Protein AF-A0A953M839-F1 (afdb_monomer_lite)

pLDDT: mean 85.63, std 14.79, range [47.66, 98.56]

Foldseek 3Di:
DDDDPVNVVVVVVVVVVVVPCDPLNVQLPVEADPDAWEEEEAAQLDDCNVVVVSNNVSNVHAYEYEALCPSCVVPVRDCPPDPRYHYDYEALPQAAWSDNVDDDDPSTHGHCVRVLDAATAEYEYPDCPDPVSVVVVCVSCVVRYNYYHYDDDPDD

Radius of gyration: 19.89 Å; chains: 1; bounding box: 50×64×36 Å

Structure (mmCIF, N/CA/C/O backbone):
data_AF-A0A953M839-F1
#
_entry.id   AF-A0A953M839-F1
#
loop_
_atom_site.group_PDB
_atom_site.id
_atom_site.type_symbol
_atom_site.label_atom_id
_atom_site.label_alt_id
_atom_site.label_comp_id
_atom_site.label_asym_id
_atom_site.label_entity_id
_atom_site.label_seq_id
_atom_site.pdbx_PDB_ins_code
_atom_site.Cartn_x
_atom_site.Cartn_y
_atom_site.Cartn_z
_atom_site.occupancy
_atom_site.B_iso_or_equiv
_atom_site.auth_seq_id
_atom_site.auth_comp_id
_atom_site.auth_asym_id
_atom_site.auth_atom_id
_atom_site.pdbx_PDB_model_num
ATOM 1 N N . MET A 1 1 ? -32.172 46.256 11.026 1.00 47.66 1 MET A N 1
ATOM 2 C CA . MET A 1 1 ? -31.242 45.949 12.136 1.00 47.66 1 MET A CA 1
ATOM 3 C C . MET A 1 1 ? -29.827 46.023 11.582 1.00 47.66 1 MET A C 1
ATOM 5 O O . MET A 1 1 ? -29.528 45.292 10.651 1.00 47.66 1 MET A O 1
ATOM 9 N N . SER A 1 2 ? -29.013 46.966 12.055 1.00 61.25 2 SER A N 1
ATOM 10 C CA . SER A 1 2 ? -27.636 47.176 11.582 1.00 61.25 2 SER A CA 1
ATOM 11 C C . SER A 1 2 ? -26.694 46.291 12.397 1.00 61.25 2 SER A C 1
ATOM 13 O O . SER A 1 2 ? -26.507 46.575 13.576 1.00 61.25 2 SER A O 1
ATOM 15 N N . GLN A 1 3 ? -26.114 45.241 11.805 1.00 66.38 3 GLN A N 1
ATOM 16 C CA . GLN A 1 3 ? -25.093 44.445 12.496 1.00 66.38 3 GLN A CA 1
ATOM 17 C C . GLN A 1 3 ? -23.833 45.281 12.743 1.00 66.38 3 GLN A C 1
ATOM 19 O O . GLN A 1 3 ? -23.369 46.018 11.870 1.00 66.38 3 GLN A O 1
ATOM 24 N N . THR A 1 4 ? -23.277 45.179 13.946 1.00 82.88 4 THR A N 1
ATOM 25 C CA . THR A 1 4 ? -22.070 45.913 14.336 1.00 82.88 4 THR A CA 1
ATOM 26 C C . THR A 1 4 ? -20.802 45.171 13.902 1.00 82.88 4 THR A C 1
ATOM 28 O O . THR A 1 4 ? -20.766 43.945 13.821 1.00 82.88 4 THR A O 1
ATOM 31 N N . ARG A 1 5 ? -19.700 45.902 13.660 1.00 75.12 5 ARG A N 1
ATOM 32 C CA . ARG A 1 5 ? -18.398 45.312 13.261 1.00 75.12 5 ARG A CA 1
ATOM 33 C C . ARG A 1 5 ? -17.894 44.248 14.248 1.00 75.12 5 ARG A C 1
ATOM 35 O O . ARG A 1 5 ? -17.203 43.316 13.851 1.00 75.12 5 ARG A O 1
ATOM 42 N N . ARG A 1 6 ? -18.251 44.384 15.528 1.00 70.50 6 ARG A N 1
ATOM 43 C CA . ARG A 1 6 ? -17.891 43.445 16.595 1.00 70.50 6 ARG A CA 1
ATOM 44 C C . ARG A 1 6 ? -18.703 42.154 16.506 1.00 70.50 6 ARG A C 1
ATOM 46 O O . ARG A 1 6 ? -18.126 41.084 16.661 1.00 70.50 6 ARG A O 1
ATOM 53 N N . GLU A 1 7 ? -19.992 42.235 16.183 1.00 69.44 7 GLU A N 1
ATOM 54 C CA . GLU A 1 7 ? -20.812 41.049 15.902 1.00 69.44 7 GLU A CA 1
ATOM 55 C C . GLU A 1 7 ? -20.312 40.327 14.655 1.00 69.44 7 GLU A C 1
ATOM 57 O O . GLU A 1 7 ? -20.132 39.116 14.699 1.00 69.44 7 GLU A O 1
ATOM 62 N N . PHE A 1 8 ? -19.975 41.061 13.590 1.00 68.94 8 PHE A N 1
ATOM 63 C CA . PHE A 1 8 ? -19.427 40.465 12.371 1.00 68.94 8 PHE A CA 1
ATOM 64 C C . PHE A 1 8 ? -18.127 39.691 12.634 1.00 68.94 8 PHE A C 1
ATOM 66 O O . PHE A 1 8 ? -18.000 38.547 12.203 1.00 68.94 8 PHE A O 1
ATOM 73 N N . LEU A 1 9 ? -17.179 40.268 13.383 1.00 73.25 9 LEU A N 1
ATOM 74 C CA . LEU A 1 9 ? -15.934 39.581 13.751 1.00 73.25 9 LEU A CA 1
ATOM 75 C C . LEU A 1 9 ? -16.184 38.355 14.639 1.00 73.25 9 LEU A C 1
ATOM 77 O O . LEU A 1 9 ? -15.548 37.323 14.446 1.00 73.25 9 LEU A O 1
ATOM 81 N N . THR A 1 10 ? -17.132 38.442 15.572 1.00 64.69 10 THR A N 1
ATOM 82 C CA . THR A 1 10 ? -17.461 37.328 16.477 1.00 64.69 10 THR A CA 1
ATOM 83 C C . THR A 1 10 ? -18.130 36.173 15.723 1.00 64.69 10 THR A C 1
ATOM 85 O O . THR A 1 10 ? -17.752 35.016 15.895 1.00 64.69 10 THR A O 1
ATOM 88 N N . VAL A 1 11 ? -19.070 36.482 14.825 1.00 62.12 11 VAL A N 1
ATOM 89 C CA . VAL A 1 11 ? -19.743 35.502 13.957 1.00 62.12 11 VAL A CA 1
ATOM 90 C C . VAL A 1 11 ? -18.763 34.893 12.948 1.00 62.12 11 VAL A C 1
ATOM 92 O O . VAL A 1 11 ? -18.791 33.686 12.720 1.00 62.12 11 VAL A O 1
ATOM 95 N N . SER A 1 12 ? -17.840 35.690 12.400 1.00 60.50 12 SER A N 1
ATOM 96 C CA . SER A 1 12 ? -16.808 35.202 11.472 1.00 60.50 12 SER A CA 1
ATOM 97 C C . SER A 1 12 ? -15.803 34.270 12.159 1.00 60.50 12 SER A C 1
ATOM 99 O O . SER A 1 12 ? -15.421 33.254 11.583 1.00 60.50 12 SER A O 1
ATOM 101 N N . ALA A 1 13 ? -15.412 34.562 13.405 1.00 59.81 13 ALA A N 1
ATOM 102 C CA . ALA A 1 13 ? -14.520 33.703 14.186 1.00 59.81 13 ALA A CA 1
ATOM 103 C C . ALA A 1 13 ? -15.170 32.352 14.548 1.00 59.81 13 ALA A C 1
ATOM 105 O O . ALA A 1 13 ? -14.515 31.315 14.468 1.00 59.81 13 ALA A O 1
ATOM 106 N N . ALA A 1 14 ? -16.467 32.343 14.878 1.00 55.38 14 ALA A N 1
ATOM 107 C CA . ALA A 1 14 ? -17.214 31.107 15.121 1.00 55.38 14 ALA A CA 1
ATOM 108 C C . ALA A 1 14 ? -17.409 30.275 13.837 1.00 55.38 14 ALA A C 1
ATOM 110 O O . ALA A 1 14 ? -17.323 29.049 13.880 1.00 55.38 14 ALA A O 1
ATOM 111 N N . GLY A 1 15 ? -17.607 30.927 12.684 1.00 51.75 15 GLY A N 1
ATOM 112 C CA . GLY A 1 15 ? -17.686 30.257 11.381 1.00 51.75 15 GLY A CA 1
ATOM 113 C C . GLY A 1 15 ? -16.363 29.619 10.940 1.00 51.75 15 GLY A C 1
ATOM 114 O O . GLY A 1 15 ? -16.365 28.524 10.383 1.00 51.75 15 GLY A O 1
ATOM 115 N N . ALA A 1 16 ? -15.226 30.252 11.248 1.00 52.53 16 ALA A N 1
ATOM 116 C CA . ALA A 1 16 ? -13.900 29.720 10.927 1.00 52.53 16 ALA A CA 1
ATOM 117 C C . ALA A 1 16 ? -13.554 28.442 11.718 1.00 52.53 16 ALA A C 1
ATOM 119 O O . ALA A 1 16 ? -12.886 27.556 11.188 1.00 52.53 16 ALA A O 1
ATOM 120 N N . ALA A 1 17 ? -14.051 28.303 12.952 1.00 50.47 17 ALA A N 1
ATOM 121 C CA . ALA A 1 17 ? -13.802 27.122 13.780 1.00 50.47 17 ALA A CA 1
ATOM 122 C C . ALA A 1 17 ? -14.480 25.845 13.239 1.00 50.47 17 ALA A C 1
ATOM 124 O O . ALA A 1 17 ? -13.958 24.751 13.432 1.00 50.47 17 ALA A O 1
ATOM 125 N N . VAL A 1 18 ? -15.602 25.971 12.519 1.00 49.72 18 VAL A N 1
ATOM 126 C CA . VAL A 1 18 ? -16.316 24.825 11.916 1.00 49.72 18 VAL A CA 1
ATOM 127 C C . VAL A 1 18 ? -15.636 24.340 10.629 1.00 49.72 18 VAL A C 1
ATOM 129 O O . VAL A 1 18 ? -15.695 23.158 10.306 1.00 49.72 18 VAL A O 1
ATOM 132 N N . VAL A 1 19 ? -14.929 25.224 9.921 1.00 48.94 19 VAL A N 1
ATOM 133 C CA . VAL A 1 19 ? -14.157 24.871 8.714 1.00 48.94 19 VAL A CA 1
ATOM 134 C C . VAL A 1 19 ? -12.796 24.248 9.069 1.00 48.94 19 VAL A C 1
ATOM 136 O O . VAL A 1 19 ? -12.198 23.564 8.247 1.00 48.94 19 VAL A O 1
ATOM 139 N N . ALA A 1 20 ? -12.330 24.416 10.311 1.00 49.16 20 ALA A N 1
ATOM 140 C CA . ALA A 1 20 ? -11.085 23.840 10.825 1.00 49.16 20 ALA A CA 1
ATOM 141 C C . ALA A 1 20 ? -11.257 22.444 11.455 1.00 49.16 20 ALA A C 1
ATOM 143 O O . ALA A 1 20 ? -10.390 21.978 12.198 1.00 49.16 20 ALA A O 1
ATOM 144 N N . LEU A 1 21 ? -12.370 21.763 11.177 1.00 50.12 21 LEU A N 1
ATOM 145 C CA . LEU A 1 21 ? -12.483 20.342 11.460 1.00 50.12 21 LEU A CA 1
ATOM 146 C C . LEU A 1 21 ? -11.501 19.618 10.536 1.00 50.12 21 LEU A C 1
ATOM 148 O O . LEU A 1 21 ? -11.769 19.420 9.353 1.00 50.12 21 LEU A O 1
ATOM 152 N N . SER A 1 22 ? -10.335 19.288 11.101 1.00 56.53 22 SER A N 1
ATOM 153 C CA . SER A 1 22 ? -9.349 18.359 10.545 1.00 56.53 22 SER A CA 1
ATOM 154 C C . SER A 1 22 ? -10.072 17.228 9.802 1.00 56.53 22 SER A C 1
ATOM 156 O O . SER A 1 22 ? -11.100 16.776 10.308 1.00 56.53 22 SER A O 1
ATOM 158 N N . PRO A 1 23 ? -9.584 16.732 8.652 1.00 54.62 23 PRO A N 1
ATOM 159 C CA . PRO A 1 23 ? -10.217 15.612 7.940 1.00 54.62 23 PRO A CA 1
ATOM 160 C C . PRO A 1 23 ? -10.517 14.400 8.850 1.00 54.62 23 PRO A C 1
ATOM 162 O O . PRO A 1 23 ? -11.452 13.644 8.598 1.00 54.62 23 PRO A O 1
ATOM 165 N N . TYR A 1 24 ? -9.828 14.292 9.992 1.00 52.59 24 TYR A N 1
ATOM 166 C CA . TYR A 1 24 ? -10.137 13.370 11.088 1.00 52.59 24 TYR A CA 1
ATOM 167 C C . TYR A 1 24 ? -11.520 13.527 11.743 1.00 52.59 24 TYR A C 1
ATOM 169 O O . TYR A 1 24 ? -12.115 12.538 12.166 1.00 52.59 24 TYR A O 1
ATOM 177 N N . ALA A 1 25 ? -12.059 14.738 11.861 1.00 57.06 25 ALA A N 1
ATOM 178 C CA . ALA A 1 25 ? -13.322 14.999 12.550 1.00 57.06 25 ALA A CA 1
ATOM 179 C C . ALA A 1 25 ? -14.535 14.379 11.839 1.00 57.06 25 ALA A C 1
ATOM 181 O O . ALA A 1 25 ? -15.494 14.005 12.513 1.00 57.06 25 ALA A O 1
ATOM 182 N N . ALA A 1 26 ? -14.475 14.185 10.516 1.00 60.75 26 ALA A N 1
ATOM 183 C CA . ALA A 1 26 ? -15.494 13.426 9.788 1.00 60.75 26 ALA A CA 1
ATOM 184 C C . ALA A 1 26 ? -15.527 11.940 10.205 1.00 60.75 26 ALA A C 1
ATOM 186 O O . ALA A 1 26 ? -16.575 11.300 10.137 1.00 60.75 26 ALA A O 1
ATOM 187 N N . TYR A 1 27 ? -14.400 11.404 10.686 1.00 61.00 27 TYR A N 1
ATOM 188 C CA . TYR A 1 27 ? -14.259 10.010 11.109 1.00 61.00 27 TYR A CA 1
ATOM 189 C C . TYR A 1 27 ? -14.292 9.814 12.633 1.00 61.00 27 TYR A C 1
ATOM 191 O O . TYR A 1 27 ? -14.480 8.688 13.092 1.00 61.00 27 TYR A O 1
ATOM 199 N N . ALA A 1 28 ? -14.181 10.885 13.427 1.00 59.22 28 ALA A N 1
ATOM 200 C CA . ALA A 1 28 ? -14.132 10.832 14.893 1.00 59.22 28 ALA A CA 1
ATOM 201 C C . ALA A 1 28 ? -15.349 10.134 15.539 1.00 59.22 28 ALA A C 1
ATOM 203 O O . ALA A 1 28 ? -15.241 9.587 16.634 1.00 59.22 28 ALA A O 1
ATOM 204 N N . GLY A 1 29 ? -16.499 10.108 14.854 1.00 59.81 29 GLY A N 1
ATOM 205 C CA . GLY A 1 29 ? -17.713 9.425 15.317 1.00 59.81 29 GLY A CA 1
ATOM 206 C C . GLY A 1 29 ? -17.777 7.917 15.038 1.00 59.81 29 GLY A C 1
ATOM 207 O O . GLY A 1 29 ? -18.680 7.258 15.544 1.00 59.81 29 GLY A O 1
ATOM 208 N N . LEU A 1 30 ? -16.859 7.345 14.245 1.00 65.75 30 LEU A N 1
ATOM 209 C CA . LEU A 1 30 ? -16.940 5.936 13.818 1.00 65.75 30 LEU A CA 1
ATOM 210 C C . LEU A 1 30 ? -16.430 4.929 14.858 1.00 65.75 30 LEU A C 1
ATOM 212 O O . LEU A 1 30 ? -16.629 3.723 14.676 1.00 65.75 30 LEU A O 1
ATOM 216 N N . GLY A 1 31 ? -15.798 5.411 15.932 1.00 73.94 31 GLY A N 1
ATOM 217 C CA . GLY A 1 31 ? -15.193 4.582 16.971 1.00 73.94 31 GLY A CA 1
ATOM 218 C C . GLY A 1 31 ? -14.059 3.681 16.459 1.00 73.94 31 GLY A C 1
ATOM 219 O O . GLY A 1 31 ? -13.851 3.488 15.258 1.00 73.94 31 GLY A O 1
ATOM 220 N N . CYS A 1 32 ? -13.313 3.096 17.395 1.00 81.25 32 CYS A N 1
ATOM 221 C CA . CYS A 1 32 ? -12.283 2.114 17.062 1.00 81.25 32 CYS A CA 1
ATOM 222 C C . CYS A 1 32 ? -12.931 0.827 16.519 1.00 81.25 32 CYS A C 1
ATOM 224 O O . CYS A 1 32 ? -14.024 0.437 16.943 1.00 81.25 32 CYS A O 1
ATOM 226 N N . ALA A 1 33 ? -12.277 0.150 15.575 1.00 84.75 33 ALA A N 1
ATOM 227 C CA . ALA A 1 33 ? -12.754 -1.146 15.108 1.00 84.75 33 ALA A CA 1
ATOM 228 C C . ALA A 1 33 ? -12.718 -2.181 16.245 1.00 84.75 33 ALA A C 1
ATOM 230 O O . ALA A 1 33 ? -11.772 -2.220 17.026 1.00 84.75 33 ALA A O 1
ATOM 231 N N . ALA A 1 34 ? -13.702 -3.090 16.285 1.00 84.75 34 ALA A N 1
ATOM 232 C CA . ALA A 1 34 ? -13.732 -4.185 17.265 1.00 84.75 34 ALA A CA 1
ATOM 233 C C . ALA A 1 34 ? -12.463 -5.061 17.226 1.00 84.75 34 ALA A C 1
ATOM 235 O O . ALA A 1 34 ? -12.078 -5.651 18.231 1.00 84.75 34 ALA A O 1
ATOM 236 N N . ARG A 1 35 ? -11.805 -5.128 16.061 1.00 92.12 35 ARG A N 1
ATOM 237 C CA . ARG A 1 35 ? -10.490 -5.740 15.886 1.00 92.12 35 ARG A CA 1
ATOM 238 C C . ARG A 1 35 ? -9.612 -4.829 15.018 1.00 92.12 35 ARG A C 1
ATOM 240 O O . ARG A 1 35 ? -9.879 -4.722 13.817 1.00 92.12 35 ARG A O 1
ATOM 247 N N . PRO A 1 36 ? -8.570 -4.199 15.584 1.00 94.31 36 PRO A N 1
ATOM 248 C CA . PRO A 1 36 ? -7.496 -3.580 14.814 1.00 94.31 36 PRO A CA 1
ATOM 249 C C . PRO A 1 36 ? -6.871 -4.575 13.825 1.00 94.31 36 PRO A C 1
ATOM 251 O O . PRO A 1 36 ? -6.829 -5.780 14.076 1.00 94.31 36 PRO A O 1
ATOM 254 N N . MET A 1 37 ? -6.404 -4.080 12.680 1.00 97.56 37 MET A N 1
ATOM 255 C CA . MET A 1 37 ? -5.911 -4.903 11.568 1.00 97.56 37 MET A CA 1
ATOM 256 C C . MET A 1 37 ? -4.634 -4.298 11.008 1.00 97.56 37 MET A C 1
ATOM 258 O O . MET A 1 37 ? -4.469 -3.082 11.074 1.00 97.56 37 MET A O 1
ATOM 262 N N . ARG A 1 38 ? -3.794 -5.147 10.409 1.00 98.19 38 ARG A N 1
ATOM 263 C CA . ARG A 1 38 ? -2.674 -4.715 9.562 1.00 98.19 38 ARG A CA 1
ATOM 264 C C . ARG A 1 38 ? -3.164 -4.633 8.121 1.00 98.19 38 ARG A C 1
ATOM 266 O O . ARG A 1 38 ? -3.529 -5.667 7.556 1.00 98.19 38 ARG A O 1
ATOM 273 N N . ILE A 1 39 ? -3.202 -3.442 7.535 1.00 98.44 39 ILE A N 1
ATOM 274 C CA . ILE A 1 39 ? -3.752 -3.219 6.191 1.00 98.44 39 ILE A CA 1
ATOM 275 C C . ILE A 1 39 ? -2.646 -2.727 5.259 1.00 98.44 39 ILE A C 1
ATOM 277 O O . ILE A 1 39 ? -1.990 -1.727 5.534 1.00 98.44 39 ILE A O 1
ATOM 281 N N . LEU A 1 40 ? -2.464 -3.413 4.132 1.00 98.44 40 LEU A N 1
ATOM 282 C CA . LEU A 1 40 ? -1.602 -2.951 3.048 1.00 98.44 40 LEU A CA 1
ATOM 283 C C . LEU A 1 40 ? -2.421 -2.102 2.073 1.00 98.44 40 LEU A C 1
ATOM 285 O O . LEU A 1 40 ? -3.383 -2.583 1.475 1.00 98.44 40 LEU A O 1
ATOM 289 N N . ILE A 1 41 ? -2.028 -0.849 1.873 1.00 97.75 41 ILE A N 1
ATOM 290 C CA . ILE A 1 41 ? -2.626 0.028 0.866 1.00 97.75 41 ILE A CA 1
ATOM 291 C C . ILE A 1 41 ? -1.666 0.125 -0.314 1.00 97.75 41 ILE A C 1
ATOM 293 O O . ILE A 1 41 ? -0.554 0.636 -0.197 1.00 97.75 41 ILE A O 1
ATOM 297 N N . LEU A 1 42 ? -2.109 -0.352 -1.476 1.00 96.81 42 LEU A N 1
ATOM 298 C CA . LEU A 1 42 ? -1.369 -0.213 -2.726 1.00 96.81 42 LEU A CA 1
ATOM 299 C C . LEU A 1 42 ? -1.749 1.136 -3.343 1.00 96.81 42 LEU A C 1
ATOM 301 O O . LEU A 1 42 ? -2.826 1.291 -3.932 1.00 96.81 42 LEU A O 1
ATOM 305 N N . GLY A 1 43 ? -0.872 2.120 -3.161 1.00 92.12 43 GLY A N 1
ATOM 306 C CA . GLY A 1 43 ? -1.137 3.539 -3.362 1.00 92.12 43 GLY A CA 1
ATOM 307 C C . GLY A 1 43 ? -1.104 4.296 -2.033 1.00 92.12 43 GLY A C 1
ATOM 308 O O . GLY A 1 43 ? -0.107 4.262 -1.318 1.00 92.12 43 GLY A O 1
ATOM 309 N N . GLY A 1 44 ? -2.186 5.011 -1.720 1.00 88.75 44 GLY A N 1
ATOM 310 C CA . GLY A 1 44 ? -2.357 5.689 -0.427 1.00 88.75 44 GLY A CA 1
ATOM 311 C C . GLY A 1 44 ? -2.098 7.196 -0.437 1.00 88.75 44 GLY A C 1
ATOM 312 O O . GLY A 1 44 ? -2.674 7.894 0.380 1.00 88.75 44 GLY A O 1
ATOM 313 N N . THR A 1 45 ? -1.329 7.726 -1.391 1.00 90.88 45 THR A N 1
ATOM 314 C CA . THR A 1 45 ? -0.989 9.165 -1.421 1.00 90.88 45 THR A CA 1
ATOM 315 C C . THR A 1 45 ? -1.651 9.962 -2.543 1.00 90.88 45 THR A C 1
ATOM 317 O O . THR A 1 45 ? -1.539 11.181 -2.568 1.00 90.88 45 THR A O 1
ATOM 320 N N . GLY A 1 46 ? -2.385 9.316 -3.456 1.00 87.19 46 GLY A N 1
ATOM 321 C CA . GLY A 1 46 ? -3.113 9.990 -4.539 1.00 87.19 46 GLY A CA 1
ATOM 322 C C . GLY A 1 46 ? -4.605 9.651 -4.579 1.00 87.19 46 GLY A C 1
ATOM 323 O O . GLY A 1 46 ? -4.990 8.5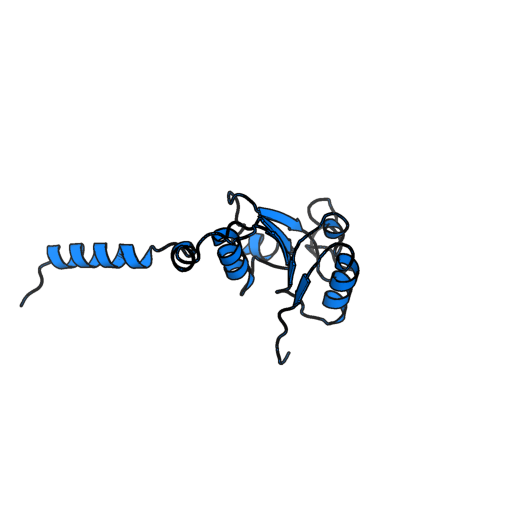16 -4.302 1.00 87.19 46 GLY A O 1
ATOM 324 N N . PHE A 1 47 ? -5.425 10.625 -4.986 1.00 88.44 47 PHE A N 1
ATOM 325 C CA . PHE A 1 47 ? -6.876 10.515 -5.201 1.00 88.44 47 PHE A CA 1
ATOM 326 C C . PHE A 1 47 ? -7.635 9.855 -4.032 1.00 88.44 47 PHE A C 1
ATOM 328 O O . PHE A 1 47 ? -7.804 10.495 -3.002 1.00 88.44 47 PHE A O 1
ATOM 335 N N . LEU A 1 48 ? -8.075 8.594 -4.156 1.00 90.25 48 LEU A N 1
ATOM 336 C CA . LEU A 1 48 ? -8.783 7.875 -3.081 1.00 90.25 48 LEU A CA 1
ATOM 337 C C . LEU A 1 48 ? -7.873 7.480 -1.911 1.00 90.25 48 LEU A C 1
ATOM 339 O O . LEU A 1 48 ? -8.358 7.270 -0.803 1.00 90.25 48 LEU A O 1
ATOM 343 N N . GLY A 1 49 ? -6.568 7.359 -2.163 1.00 91.44 49 GLY A N 1
ATOM 344 C CA . GLY A 1 49 ? -5.591 6.856 -1.205 1.00 91.44 49 GLY A CA 1
ATOM 345 C C . GLY A 1 49 ? -5.646 7.564 0.151 1.00 91.44 49 GLY A C 1
ATOM 346 O O . GLY A 1 49 ? -5.871 6.872 1.144 1.00 91.44 49 GLY A O 1
ATOM 347 N N . PRO A 1 50 ? -5.511 8.905 0.206 1.00 92.00 50 PRO A N 1
ATOM 348 C CA . PRO A 1 50 ? -5.472 9.623 1.475 1.00 92.00 50 PRO A CA 1
ATOM 349 C C . PRO A 1 50 ? -6.720 9.415 2.331 1.00 92.00 50 PRO A C 1
ATOM 351 O O . PRO A 1 50 ? -6.619 9.163 3.526 1.00 92.00 50 PRO A O 1
ATOM 354 N N . HIS A 1 51 ? -7.896 9.388 1.708 1.00 91.94 51 HIS A N 1
ATOM 355 C CA . HIS A 1 51 ? -9.146 9.145 2.422 1.00 91.94 51 HIS A CA 1
ATOM 356 C C . HIS A 1 51 ? -9.249 7.712 2.960 1.00 91.94 51 HIS A C 1
ATOM 358 O O . HIS A 1 51 ? -9.778 7.505 4.050 1.00 91.94 51 HIS A O 1
ATOM 364 N N . CYS A 1 52 ? -8.720 6.715 2.240 1.00 93.62 52 CYS A N 1
ATOM 365 C CA . CYS A 1 52 ? -8.617 5.352 2.766 1.00 93.62 52 CYS A CA 1
ATOM 366 C C . CYS A 1 52 ? -7.655 5.274 3.960 1.00 93.62 52 CYS A C 1
ATOM 368 O O . CYS A 1 52 ? -7.961 4.578 4.927 1.00 93.62 52 CYS A O 1
ATOM 370 N N . VAL A 1 53 ? -6.519 5.977 3.897 1.00 94.12 53 VAL A N 1
ATOM 371 C CA . VAL A 1 53 ? -5.532 6.052 4.987 1.00 94.12 53 VAL A CA 1
ATOM 372 C C . VAL A 1 53 ? -6.178 6.644 6.238 1.00 94.12 53 VAL A C 1
ATOM 374 O O . VAL A 1 53 ? -6.231 5.974 7.268 1.00 94.12 53 VAL A O 1
ATOM 377 N N . GLU A 1 54 ? -6.755 7.840 6.125 1.00 91.50 54 GLU A N 1
ATOM 378 C CA . GLU A 1 54 ? -7.427 8.546 7.224 1.00 91.50 54 GLU A CA 1
ATOM 379 C C . GLU A 1 54 ? -8.539 7.701 7.854 1.00 91.50 54 GLU A C 1
ATOM 381 O O . GLU A 1 54 ? -8.578 7.522 9.072 1.00 91.50 54 GLU A O 1
ATOM 386 N N . ALA A 1 55 ? -9.412 7.113 7.028 1.00 92.19 55 ALA A N 1
ATOM 387 C CA . ALA A 1 55 ? -10.510 6.283 7.512 1.00 92.19 55 ALA A CA 1
ATOM 388 C C . ALA A 1 55 ? -10.018 5.033 8.258 1.00 92.19 55 ALA A C 1
ATOM 390 O O . ALA A 1 55 ? -10.651 4.599 9.223 1.00 92.19 55 ALA A O 1
ATOM 391 N N . CYS A 1 56 ? -8.905 4.433 7.828 1.00 94.25 56 CYS A N 1
ATOM 392 C CA . CYS A 1 56 ? -8.361 3.259 8.500 1.00 94.25 56 CYS A CA 1
ATOM 393 C C . CYS A 1 56 ? -7.659 3.617 9.817 1.00 94.25 56 CYS A C 1
ATOM 395 O O . CYS A 1 56 ? -7.863 2.924 10.817 1.00 94.25 56 CYS A O 1
ATOM 397 N N . LEU A 1 57 ? -6.878 4.700 9.842 1.00 92.88 57 LEU A N 1
ATOM 398 C CA . LEU A 1 57 ? -6.197 5.168 11.054 1.00 92.88 57 LEU A CA 1
ATOM 399 C C . LEU A 1 57 ? -7.194 5.616 12.122 1.00 92.88 57 LEU A C 1
ATOM 401 O O . LEU A 1 57 ? -7.069 5.217 13.277 1.00 92.88 57 LEU A O 1
ATOM 405 N N . ALA A 1 58 ? -8.256 6.329 11.732 1.00 90.75 58 ALA A N 1
ATOM 406 C CA . ALA A 1 58 ? -9.330 6.728 12.642 1.00 90.75 58 ALA A CA 1
ATOM 407 C C . ALA A 1 58 ? -10.019 5.535 13.333 1.00 90.75 58 ALA A C 1
ATOM 409 O 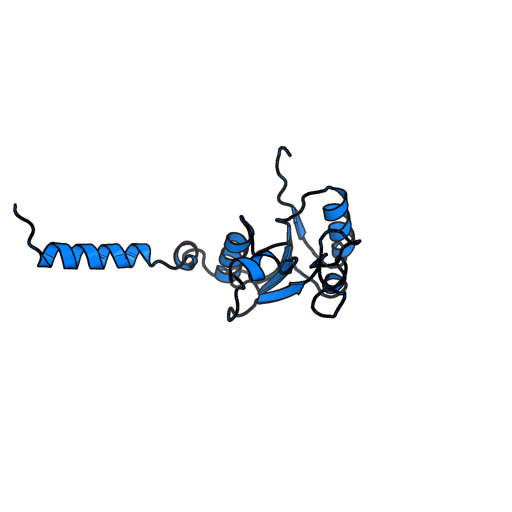O . ALA A 1 58 ? -10.622 5.682 14.395 1.00 90.75 58 ALA A O 1
ATOM 410 N N . ARG A 1 59 ? -9.909 4.335 12.751 1.00 92.06 59 ARG A N 1
ATOM 411 C CA . ARG A 1 59 ? -10.432 3.079 13.304 1.00 92.06 59 ARG A CA 1
ATOM 412 C C . ARG A 1 59 ? -9.392 2.261 14.074 1.00 92.06 59 ARG A C 1
ATOM 414 O O . ARG A 1 59 ? -9.719 1.159 14.516 1.00 92.06 59 ARG A O 1
ATOM 421 N N . GLY A 1 60 ? -8.175 2.778 14.237 1.00 93.31 60 GLY A N 1
ATOM 422 C CA . GLY A 1 60 ? -7.080 2.147 14.975 1.00 93.31 60 GLY A CA 1
ATOM 423 C C . GLY A 1 60 ? -6.357 1.035 14.213 1.00 93.31 60 GLY A C 1
ATOM 424 O O . GLY A 1 60 ? -5.739 0.175 14.838 1.00 93.31 60 GLY A O 1
ATOM 425 N N . HIS A 1 61 ? -6.459 0.988 12.882 1.00 96.31 61 HIS A N 1
ATOM 426 C CA . HIS A 1 61 ? -5.696 0.033 12.075 1.00 96.31 61 HIS A CA 1
ATOM 427 C C . HIS A 1 61 ? -4.238 0.488 11.917 1.00 96.31 61 HIS A C 1
ATOM 429 O O . HIS A 1 61 ? -3.961 1.683 11.899 1.00 96.31 61 HIS A O 1
ATOM 435 N N . THR A 1 62 ? -3.314 -0.461 11.757 1.00 97.44 62 THR A N 1
ATOM 436 C CA . THR A 1 62 ? -1.936 -0.168 11.343 1.00 97.44 62 THR A CA 1
ATOM 437 C C . THR A 1 62 ? -1.802 -0.379 9.844 1.00 97.44 62 THR A C 1
ATOM 439 O O . THR A 1 62 ? -2.377 -1.314 9.275 1.00 97.4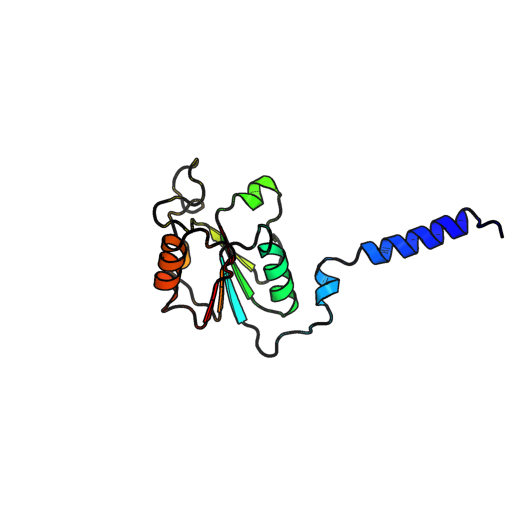4 62 THR A O 1
ATOM 442 N N . LEU A 1 63 ? -1.070 0.511 9.188 1.00 97.81 63 LEU A N 1
ATOM 443 C CA . LEU A 1 63 ? -1.021 0.603 7.740 1.00 97.81 63 LEU A CA 1
ATOM 444 C C . LEU A 1 63 ? 0.389 0.364 7.224 1.00 97.81 63 LEU A C 1
ATOM 446 O O . LEU A 1 63 ? 1.349 0.903 7.758 1.00 97.81 63 LEU A O 1
ATOM 450 N N . THR A 1 64 ? 0.494 -0.373 6.125 1.00 97.69 64 THR A N 1
ATOM 451 C CA . THR A 1 64 ? 1.666 -0.330 5.252 1.00 97.69 64 THR A CA 1
ATOM 452 C C . THR A 1 64 ? 1.242 0.350 3.956 1.00 97.69 64 THR A C 1
ATOM 454 O O . THR A 1 64 ? 0.328 -0.127 3.283 1.00 97.69 64 THR A O 1
ATOM 457 N N . LEU A 1 65 ? 1.875 1.461 3.587 1.00 96.50 65 LEU A N 1
ATOM 458 C CA . LEU A 1 65 ? 1.641 2.132 2.308 1.00 96.50 65 LEU A CA 1
ATOM 459 C C . LEU A 1 65 ? 2.697 1.677 1.311 1.00 96.50 65 LEU A C 1
ATOM 461 O O . LEU A 1 65 ? 3.888 1.816 1.574 1.00 96.50 65 LEU A O 1
ATOM 465 N N . PHE A 1 66 ? 2.262 1.154 0.167 1.00 96.50 66 PHE A N 1
ATOM 466 C CA . PHE A 1 66 ? 3.149 0.781 -0.927 1.00 96.50 66 PHE A CA 1
ATOM 467 C C . PHE A 1 66 ? 2.877 1.633 -2.158 1.00 96.50 66 PHE A C 1
ATOM 469 O O . PHE A 1 66 ? 1.823 1.510 -2.789 1.00 96.50 66 PHE A O 1
ATOM 476 N N . ASN A 1 67 ? 3.832 2.477 -2.532 1.00 94.75 67 ASN A N 1
ATOM 477 C CA . ASN A 1 67 ? 3.716 3.334 -3.707 1.00 94.75 67 ASN A CA 1
ATOM 478 C C . ASN A 1 67 ? 5.097 3.712 -4.280 1.00 94.75 67 ASN A C 1
ATOM 480 O O . ASN A 1 67 ? 6.126 3.179 -3.883 1.00 94.75 67 ASN A O 1
ATOM 484 N N . ARG A 1 68 ? 5.118 4.616 -5.264 1.00 94.19 68 ARG A N 1
ATOM 485 C CA . ARG A 1 68 ? 6.340 4.992 -5.994 1.00 94.19 68 ARG A CA 1
ATOM 486 C C . ARG A 1 68 ? 7.136 6.143 -5.370 1.00 94.19 68 ARG A C 1
ATOM 488 O O . ARG A 1 68 ? 8.177 6.477 -5.917 1.00 94.19 68 ARG A O 1
ATOM 495 N N . GLY A 1 69 ? 6.630 6.833 -4.349 1.00 90.94 69 GLY A N 1
ATOM 496 C CA . GLY A 1 69 ? 7.264 8.054 -3.833 1.00 90.94 69 GLY A CA 1
ATOM 497 C C . GLY A 1 69 ? 7.069 9.309 -4.707 1.00 90.94 69 GLY A C 1
ATOM 498 O O . GLY A 1 69 ? 7.636 10.361 -4.419 1.00 90.94 69 GLY A O 1
ATOM 499 N N . ARG A 1 70 ? 6.314 9.233 -5.819 1.00 89.31 70 ARG A N 1
ATOM 500 C CA . ARG A 1 70 ? 6.158 10.363 -6.763 1.00 89.31 70 ARG A CA 1
ATOM 501 C C . ARG A 1 70 ? 5.256 11.466 -6.217 1.00 89.31 70 ARG A C 1
ATOM 503 O O . ARG A 1 70 ? 5.567 12.639 -6.391 1.00 89.31 70 ARG A O 1
ATOM 510 N N . THR A 1 71 ? 4.125 11.100 -5.619 1.00 85.25 71 THR A N 1
ATOM 511 C CA . THR A 1 71 ? 3.137 12.084 -5.153 1.00 85.25 71 THR A CA 1
ATOM 512 C C . THR A 1 71 ? 3.666 12.833 -3.940 1.00 85.25 71 THR A C 1
ATOM 514 O O . THR A 1 71 ? 3.477 14.039 -3.834 1.00 85.25 71 THR A O 1
ATOM 517 N N . GLU A 1 72 ? 4.399 12.137 -3.081 1.00 85.69 72 GLU A N 1
ATOM 518 C CA . GLU A 1 72 ? 5.103 12.662 -1.919 1.00 85.69 72 GLU A CA 1
ATOM 519 C C . GLU A 1 72 ? 6.090 13.759 -2.333 1.00 85.69 72 GLU A C 1
ATOM 521 O O . GLU A 1 72 ? 6.015 14.873 -1.821 1.00 85.69 72 GLU A O 1
ATOM 526 N N . LYS A 1 73 ? 6.947 13.486 -3.332 1.00 83.94 73 LYS A N 1
ATOM 527 C CA . LYS A 1 73 ? 7.914 14.467 -3.861 1.00 83.94 73 LYS A CA 1
ATOM 528 C C . LYS A 1 73 ? 7.243 15.720 -4.443 1.00 83.94 73 LYS A C 1
ATOM 530 O O . LYS A 1 73 ? 7.835 16.793 -4.413 1.00 83.94 73 LYS A O 1
ATOM 535 N N . VAL A 1 74 ? 6.033 15.590 -4.995 1.00 84.31 74 VAL A N 1
ATOM 536 C CA . VAL A 1 74 ? 5.307 16.693 -5.655 1.00 84.31 74 VAL A CA 1
ATOM 537 C C . VAL A 1 74 ? 4.462 17.504 -4.674 1.00 84.31 74 VAL A C 1
ATOM 539 O O . VAL A 1 74 ? 4.400 18.724 -4.776 1.00 84.31 74 VAL A O 1
ATOM 542 N N . THR A 1 75 ? 3.767 16.831 -3.759 1.00 80.44 75 THR A N 1
ATOM 543 C CA . THR A 1 75 ? 2.732 17.440 -2.907 1.00 80.44 75 THR A CA 1
ATOM 544 C C . THR A 1 75 ? 3.191 17.667 -1.471 1.00 80.44 75 THR A C 1
ATOM 546 O O . THR A 1 75 ? 2.528 18.392 -0.737 1.00 80.44 75 THR A O 1
ATOM 549 N N . GLY A 1 76 ? 4.285 17.028 -1.044 1.00 80.62 76 GLY A N 1
ATOM 550 C CA . GLY A 1 76 ? 4.716 17.001 0.354 1.00 80.62 76 GLY A CA 1
ATOM 551 C C . GLY A 1 76 ? 3.796 16.189 1.272 1.00 80.62 76 GLY A C 1
ATOM 552 O O . GLY A 1 76 ? 4.048 16.109 2.470 1.00 80.62 76 GLY A O 1
ATOM 553 N N . HIS A 1 77 ? 2.733 15.573 0.745 1.00 79.00 77 HIS A N 1
ATOM 554 C CA . HIS A 1 77 ? 1.806 14.778 1.537 1.00 79.00 77 HIS A CA 1
ATOM 555 C C . HIS A 1 77 ? 2.373 13.373 1.767 1.00 79.00 77 HIS A C 1
ATOM 557 O O . HIS A 1 77 ? 2.281 12.498 0.906 1.00 79.00 77 HIS A O 1
ATOM 563 N N . THR A 1 78 ? 3.009 13.185 2.923 1.00 74.88 78 THR A N 1
ATOM 564 C CA . THR A 1 78 ? 3.818 11.997 3.245 1.00 74.88 78 THR A CA 1
ATOM 565 C C . THR A 1 78 ? 3.276 11.165 4.407 1.00 74.88 78 THR A C 1
ATOM 567 O O . THR A 1 78 ? 3.784 10.065 4.642 1.00 74.88 78 THR A O 1
ATOM 570 N N . PHE A 1 79 ? 2.284 11.679 5.145 1.00 85.00 79 PHE A N 1
ATOM 571 C CA . PHE A 1 79 ? 1.862 11.159 6.455 1.00 85.00 79 PHE A CA 1
ATOM 572 C C . PHE A 1 79 ? 3.033 10.994 7.447 1.00 85.00 79 PHE A C 1
ATOM 574 O O . PHE A 1 79 ? 3.043 10.093 8.281 1.00 85.00 79 PHE A O 1
ATOM 581 N N . GLU A 1 80 ? 4.077 11.822 7.328 1.00 81.56 80 GLU A N 1
ATOM 582 C CA . GLU A 1 80 ? 5.186 11.819 8.286 1.00 81.56 80 GLU A CA 1
ATOM 583 C C . GLU A 1 80 ? 4.723 12.236 9.681 1.00 81.56 80 GLU A C 1
ATOM 585 O O . GLU A 1 80 ? 4.041 13.243 9.840 1.00 81.56 80 GLU A O 1
ATOM 590 N N . GLY A 1 81 ? 5.140 11.464 10.688 1.00 79.88 81 GLY A N 1
ATOM 591 C CA . GLY A 1 81 ? 4.793 11.705 12.090 1.00 79.88 81 GLY A CA 1
ATOM 592 C C . GLY A 1 81 ? 3.487 11.051 12.547 1.00 79.88 81 GLY A C 1
ATOM 593 O O . GLY A 1 81 ? 3.188 11.117 13.733 1.00 79.88 81 GLY A O 1
ATOM 594 N N . GLU A 1 82 ? 2.742 10.401 11.649 1.00 84.06 82 GLU A N 1
ATOM 595 C CA . GLU A 1 82 ? 1.567 9.606 12.015 1.00 84.06 82 GLU A CA 1
ATOM 596 C C . GLU A 1 82 ? 1.992 8.243 12.581 1.00 84.06 82 GLU A C 1
ATOM 598 O O . GLU A 1 82 ? 2.743 7.488 11.951 1.00 84.06 82 GLU A O 1
ATOM 603 N N . ASP A 1 83 ? 1.486 7.906 13.766 1.00 86.94 83 ASP A N 1
ATOM 604 C CA . ASP A 1 83 ? 1.727 6.606 14.385 1.00 86.94 83 ASP A CA 1
ATOM 605 C C . ASP A 1 83 ? 1.023 5.483 13.609 1.00 86.94 83 ASP A C 1
ATOM 607 O O . ASP A 1 83 ? -0.093 5.622 13.109 1.00 86.94 83 ASP A O 1
ATOM 611 N N . GLY A 1 84 ? 1.667 4.316 13.539 1.00 90.81 84 GLY A N 1
ATOM 612 C CA . GLY A 1 84 ? 1.066 3.123 12.939 1.00 90.81 84 GLY A CA 1
ATOM 613 C C . GLY A 1 84 ? 1.102 3.073 11.409 1.00 90.81 84 GLY A C 1
ATOM 614 O O . GLY A 1 84 ? 0.448 2.196 10.843 1.00 90.81 84 GLY A O 1
ATOM 615 N N . ILE A 1 85 ? 1.873 3.945 10.748 1.00 95.56 85 ILE A N 1
ATOM 616 C CA . ILE A 1 85 ? 2.138 3.878 9.304 1.00 95.56 85 ILE A CA 1
ATOM 617 C C . ILE A 1 85 ? 3.572 3.411 9.030 1.00 95.56 85 ILE A C 1
ATOM 619 O O . ILE A 1 85 ? 4.551 4.059 9.388 1.00 95.56 85 ILE A O 1
ATOM 623 N N . GLU A 1 86 ? 3.691 2.307 8.303 1.00 94.94 86 GLU A N 1
ATOM 624 C CA . GLU A 1 86 ? 4.911 1.852 7.644 1.00 94.94 86 GLU A CA 1
ATOM 625 C C . GLU A 1 86 ? 4.862 2.239 6.160 1.00 94.94 86 GLU A C 1
ATOM 627 O O . GLU A 1 86 ? 3.821 2.132 5.510 1.00 94.94 86 GLU A O 1
ATOM 632 N N . ARG A 1 87 ? 5.992 2.652 5.583 1.00 93.19 87 ARG A N 1
ATOM 633 C CA . ARG A 1 87 ? 6.089 2.963 4.151 1.00 93.19 87 ARG A CA 1
ATOM 634 C C . ARG A 1 87 ? 7.022 2.000 3.451 1.00 93.19 87 ARG A C 1
ATOM 636 O O . ARG A 1 87 ? 8.098 1.692 3.953 1.00 93.19 87 ARG A O 1
ATOM 643 N N . ARG A 1 88 ? 6.606 1.585 2.261 1.00 95.25 88 ARG A N 1
ATOM 644 C CA . ARG A 1 88 ? 7.386 0.769 1.343 1.00 95.25 88 ARG A CA 1
ATOM 645 C C . ARG A 1 88 ? 7.318 1.369 -0.049 1.00 95.25 88 ARG A C 1
ATOM 647 O O . ARG A 1 88 ? 6.262 1.812 -0.501 1.00 95.25 88 ARG A O 1
ATOM 654 N N . TYR A 1 89 ? 8.445 1.366 -0.735 1.00 95.19 89 TYR A N 1
ATOM 655 C CA . TYR A 1 89 ? 8.557 1.888 -2.083 1.00 95.19 89 TYR A CA 1
ATOM 656 C C . TYR A 1 89 ? 8.620 0.761 -3.102 1.00 95.19 89 TYR A C 1
ATOM 658 O O . TYR A 1 89 ? 9.076 -0.348 -2.825 1.00 95.19 89 TYR A O 1
ATOM 666 N N . GLY A 1 90 ? 8.135 1.047 -4.303 1.00 95.88 90 GLY A N 1
ATOM 667 C CA . GLY A 1 90 ? 8.202 0.128 -5.425 1.00 95.88 90 GLY A CA 1
ATOM 668 C C . GLY A 1 90 ? 7.267 0.523 -6.553 1.00 95.88 90 GLY A C 1
ATOM 669 O O . GLY A 1 90 ? 6.590 1.554 -6.525 1.00 95.88 90 GLY A O 1
ATOM 670 N N . ASN A 1 91 ? 7.232 -0.317 -7.578 1.00 95.50 91 ASN A N 1
ATOM 671 C CA . ASN A 1 91 ? 6.355 -0.156 -8.723 1.00 95.50 91 ASN A CA 1
ATOM 672 C C . ASN A 1 91 ? 5.421 -1.358 -8.842 1.00 95.50 91 ASN A C 1
ATOM 674 O O . ASN A 1 91 ? 5.814 -2.508 -8.671 1.00 95.50 91 ASN A O 1
ATOM 678 N N . ARG A 1 92 ? 4.156 -1.092 -9.166 1.00 94.12 92 ARG A N 1
ATOM 679 C CA . ARG A 1 92 ? 3.167 -2.148 -9.413 1.00 94.12 92 ARG A CA 1
ATOM 680 C C . ARG A 1 92 ? 3.527 -2.979 -10.644 1.00 94.12 92 ARG A C 1
ATOM 682 O O . ARG A 1 92 ? 3.129 -4.135 -10.729 1.00 94.12 92 ARG A O 1
ATOM 689 N N . ASP A 1 93 ? 4.253 -2.385 -11.590 1.00 94.62 93 ASP A N 1
ATOM 690 C CA . ASP A 1 93 ? 4.867 -3.105 -12.697 1.00 94.62 93 ASP A CA 1
ATOM 691 C C . ASP A 1 93 ? 6.174 -3.770 -12.222 1.00 94.62 93 ASP A C 1
ATOM 693 O O . ASP A 1 93 ? 7.113 -3.044 -11.877 1.00 94.62 93 ASP A O 1
ATOM 697 N N . PRO A 1 94 ? 6.261 -5.116 -12.198 1.00 94.56 94 PRO A N 1
ATOM 698 C CA . PRO A 1 94 ? 7.442 -5.830 -11.713 1.00 94.56 94 PRO A CA 1
ATOM 699 C C . PRO A 1 94 ? 8.728 -5.486 -12.462 1.00 94.56 94 PRO A C 1
ATOM 701 O O . PRO A 1 94 ? 9.809 -5.644 -11.904 1.00 94.56 94 PRO A O 1
ATOM 704 N N . GLU A 1 95 ? 8.628 -4.987 -13.698 1.00 94.56 95 GLU A N 1
ATOM 705 C CA . GLU A 1 95 ? 9.793 -4.689 -14.530 1.00 94.56 95 GLU A CA 1
ATOM 706 C C . GLU A 1 95 ? 10.354 -3.279 -14.345 1.00 94.56 95 GLU A C 1
ATOM 708 O O . GLU A 1 95 ? 11.398 -2.954 -14.910 1.00 94.56 95 GLU A O 1
ATOM 713 N N . LYS A 1 96 ? 9.707 -2.443 -13.531 1.00 95.31 96 LYS A N 1
ATOM 714 C CA . LYS A 1 96 ? 10.072 -1.034 -13.369 1.00 95.31 96 LYS A CA 1
ATOM 715 C C . LYS A 1 96 ? 10.620 -0.742 -11.981 1.00 95.31 96 LYS A C 1
ATOM 717 O O . LYS A 1 96 ? 10.166 -1.311 -10.995 1.00 95.31 96 LYS A O 1
ATOM 722 N N . LEU A 1 97 ? 11.538 0.213 -11.892 1.00 96.31 97 LEU A N 1
ATOM 723 C CA . LEU A 1 97 ? 11.894 0.841 -10.617 1.00 96.31 97 LEU A CA 1
ATOM 724 C C . LEU A 1 97 ? 10.720 1.683 -10.094 1.00 96.31 97 LEU A C 1
ATOM 726 O O . LEU A 1 97 ? 9.842 2.094 -10.869 1.00 96.31 97 LEU A O 1
ATOM 730 N N . ALA A 1 98 ? 10.692 1.946 -8.784 1.00 93.56 98 ALA A N 1
ATOM 731 C CA . ALA A 1 98 ? 9.721 2.865 -8.182 1.00 93.56 98 ALA A CA 1
ATOM 732 C C . ALA A 1 98 ? 9.736 4.224 -8.917 1.00 93.56 98 ALA A C 1
ATOM 734 O O . ALA A 1 98 ? 8.703 4.734 -9.379 1.00 93.56 98 ALA A O 1
ATOM 735 N N . LEU A 1 99 ? 10.942 4.739 -9.142 1.00 93.50 99 LEU A N 1
ATOM 736 C CA . LEU A 1 99 ? 11.262 5.956 -9.868 1.00 93.50 99 LEU A CA 1
ATOM 737 C C . LEU A 1 99 ? 12.119 5.591 -11.085 1.00 93.50 99 LEU A C 1
ATOM 739 O O . LEU A 1 99 ? 13.294 5.271 -10.977 1.00 93.50 99 LEU A O 1
ATOM 743 N N . GLU A 1 100 ? 11.495 5.622 -12.266 1.00 90.00 100 GLU A N 1
ATOM 744 C CA . GLU A 1 100 ? 12.087 5.155 -13.535 1.00 90.00 100 GLU A CA 1
ATOM 745 C C . GLU A 1 100 ? 13.235 6.042 -14.045 1.00 90.00 100 GLU A C 1
ATOM 747 O O . GLU A 1 100 ? 14.002 5.603 -14.893 1.00 90.00 100 GLU A O 1
ATOM 752 N N . ASN A 1 101 ? 13.346 7.271 -13.536 1.00 90.38 101 ASN A N 1
ATOM 753 C CA . ASN A 1 101 ? 14.371 8.244 -13.929 1.00 90.38 101 ASN A CA 1
ATOM 754 C C . ASN A 1 101 ? 15.523 8.334 -12.911 1.00 90.38 101 ASN A C 1
ATOM 756 O O . ASN A 1 101 ? 16.325 9.260 -12.987 1.00 90.38 101 ASN A O 1
ATOM 760 N N . GLU A 1 102 ? 15.558 7.438 -11.925 1.00 91.25 102 GLU A N 1
ATOM 761 C CA . GLU A 1 102 ? 16.550 7.410 -10.849 1.00 91.25 102 GLU A CA 1
ATOM 762 C C . GLU A 1 102 ? 17.216 6.030 -10.814 1.00 91.25 102 GLU A C 1
ATOM 764 O O . GLU A 1 102 ? 16.612 5.030 -11.213 1.00 91.25 102 GLU A O 1
ATOM 769 N N . ASP A 1 103 ? 18.457 5.972 -10.332 1.00 92.62 103 ASP A N 1
ATOM 770 C CA . ASP A 1 103 ? 19.205 4.720 -10.227 1.00 92.62 103 ASP A CA 1
ATOM 771 C C . ASP A 1 103 ? 18.558 3.757 -9.226 1.00 92.62 103 ASP A C 1
ATOM 773 O O . ASP A 1 103 ? 17.882 4.160 -8.273 1.00 92.62 103 ASP A O 1
ATOM 777 N N . ALA A 1 104 ? 18.768 2.459 -9.440 1.00 91.25 104 ALA A N 1
ATOM 778 C CA . ALA A 1 104 ? 18.315 1.439 -8.506 1.00 91.25 104 ALA A CA 1
ATOM 779 C C . ALA A 1 104 ? 19.072 1.556 -7.174 1.00 91.25 104 ALA A C 1
ATOM 781 O O . ALA A 1 104 ? 20.293 1.706 -7.143 1.00 91.25 104 ALA A O 1
ATOM 782 N N . GLY A 1 105 ? 18.348 1.418 -6.067 1.00 88.88 105 GLY A N 1
ATOM 783 C CA . GLY A 1 105 ? 18.924 1.462 -4.727 1.00 88.88 105 GLY A CA 1
ATOM 784 C C . GLY A 1 105 ? 17.916 1.035 -3.661 1.00 88.88 105 GLY A C 1
ATOM 785 O O . GLY A 1 105 ? 16.770 0.729 -3.999 1.00 88.88 105 GLY A O 1
ATOM 786 N N . PRO A 1 106 ? 18.311 1.027 -2.376 1.00 86.31 106 PRO A N 1
ATOM 787 C CA . PRO A 1 106 ? 17.421 0.662 -1.270 1.00 86.31 106 PRO A CA 1
ATOM 788 C C . PRO A 1 106 ? 16.123 1.485 -1.238 1.00 86.31 106 PRO A C 1
ATOM 790 O O . PRO A 1 106 ? 15.049 0.935 -0.990 1.00 86.31 106 PRO A O 1
ATOM 793 N N . ASP A 1 107 ? 16.220 2.771 -1.588 1.00 86.94 107 ASP A N 1
ATOM 794 C CA . ASP A 1 107 ? 15.099 3.721 -1.620 1.00 86.94 107 ASP A CA 1
ATOM 795 C C . ASP A 1 107 ? 14.400 3.804 -2.991 1.00 86.94 107 ASP A C 1
ATOM 797 O O . ASP A 1 107 ? 13.373 4.467 -3.134 1.00 86.94 107 ASP A O 1
ATOM 801 N N . ASN A 1 108 ? 14.923 3.105 -4.006 1.00 94.31 108 ASN A N 1
ATOM 802 C CA . ASN A 1 108 ? 14.328 2.995 -5.339 1.00 94.31 108 ASN A CA 1
ATOM 803 C C . ASN A 1 108 ? 14.319 1.529 -5.818 1.00 94.31 108 ASN A C 1
ATOM 805 O O . ASN A 1 108 ? 15.022 1.166 -6.769 1.00 94.31 108 ASN A O 1
ATOM 809 N N . PRO A 1 109 ? 13.565 0.650 -5.135 1.00 95.81 109 PRO A N 1
ATOM 810 C CA . PRO A 1 109 ? 13.553 -0.777 -5.429 1.00 95.81 109 PRO A CA 1
ATOM 811 C C . PRO A 1 109 ? 12.802 -1.092 -6.732 1.00 95.81 109 PRO A C 1
ATOM 813 O O . PRO A 1 109 ? 11.929 -0.342 -7.186 1.00 95.81 109 PRO A O 1
ATOM 816 N N . LYS A 1 110 ? 13.115 -2.255 -7.320 1.00 96.31 110 LYS A N 1
ATOM 817 C CA . LYS A 1 110 ? 12.423 -2.782 -8.503 1.00 96.31 110 LYS A CA 1
ATOM 818 C C . LYS A 1 110 ? 11.093 -3.427 -8.115 1.00 96.31 110 LYS A C 1
ATOM 820 O O . LYS A 1 110 ? 11.029 -4.257 -7.210 1.00 96.31 110 LYS A O 1
ATOM 825 N N . GLY A 1 111 ? 10.047 -3.092 -8.862 1.00 96.06 111 GLY A N 1
ATOM 826 C CA . GLY A 1 111 ? 8.775 -3.790 -8.838 1.00 96.06 111 GLY A CA 1
ATOM 827 C C . GLY A 1 111 ? 8.185 -3.886 -7.437 1.00 96.06 111 GLY A C 1
ATOM 828 O O . GLY A 1 111 ? 8.087 -2.897 -6.711 1.00 96.06 111 GLY A O 1
ATOM 829 N N . LEU A 1 112 ? 7.810 -5.106 -7.066 1.00 97.06 112 LEU A N 1
ATOM 830 C CA . LEU A 1 112 ? 7.162 -5.433 -5.800 1.00 97.06 112 LEU A CA 1
ATOM 831 C C . LEU A 1 112 ? 8.146 -5.970 -4.745 1.00 97.06 112 LEU A C 1
ATOM 833 O O . LEU A 1 112 ? 7.687 -6.563 -3.775 1.00 97.06 112 LEU A O 1
ATOM 837 N N . ALA A 1 113 ? 9.463 -5.790 -4.914 1.00 96.88 113 ALA A N 1
ATOM 838 C CA . ALA A 1 113 ? 10.482 -6.434 -4.073 1.00 96.88 113 ALA A CA 1
ATOM 839 C C . ALA A 1 113 ? 10.270 -6.189 -2.568 1.00 96.88 113 ALA A C 1
ATOM 841 O O . ALA A 1 113 ? 10.341 -7.108 -1.762 1.00 96.88 113 ALA A O 1
ATOM 842 N N . GLN A 1 114 ? 9.897 -4.968 -2.174 1.00 96.56 114 GLN A N 1
ATOM 843 C CA . GLN A 1 114 ? 9.625 -4.663 -0.765 1.00 96.56 114 GLN A CA 1
ATOM 844 C C . GLN A 1 114 ? 8.337 -5.311 -0.219 1.00 96.56 114 GLN A C 1
ATOM 846 O O . GLN A 1 114 ? 8.068 -5.208 0.970 1.00 96.56 114 GLN A O 1
ATOM 851 N N . LEU A 1 115 ? 7.525 -5.978 -1.040 1.00 97.38 115 LEU A N 1
ATOM 852 C CA . LEU A 1 115 ? 6.347 -6.744 -0.610 1.00 97.38 115 LEU A CA 1
ATOM 853 C C . LEU A 1 115 ? 6.604 -8.256 -0.548 1.00 97.38 115 LEU A C 1
ATOM 855 O O . LEU A 1 115 ? 5.682 -9.022 -0.265 1.00 97.38 115 LEU A O 1
ATOM 859 N N . GLU A 1 116 ? 7.834 -8.700 -0.820 1.00 96.69 116 GLU A N 1
ATOM 860 C CA . GLU A 1 116 ? 8.215 -10.112 -0.721 1.00 96.69 116 GLU A CA 1
ATOM 861 C C . GLU A 1 116 ? 8.205 -10.620 0.722 1.00 96.69 116 GLU A C 1
ATOM 863 O O . GLU A 1 116 ? 8.068 -11.822 0.940 1.00 96.69 116 GLU A O 1
ATOM 868 N N . GLU A 1 117 ? 8.268 -9.717 1.698 1.00 95.31 117 GLU A N 1
ATOM 869 C CA . GLU A 1 117 ? 8.186 -10.002 3.127 1.00 95.31 117 GLU A CA 1
ATOM 870 C C . GLU A 1 117 ? 7.000 -9.278 3.767 1.00 95.31 117 GLU A C 1
ATOM 872 O O . GLU A 1 117 ? 6.560 -8.233 3.294 1.00 95.31 117 GLU A O 1
AT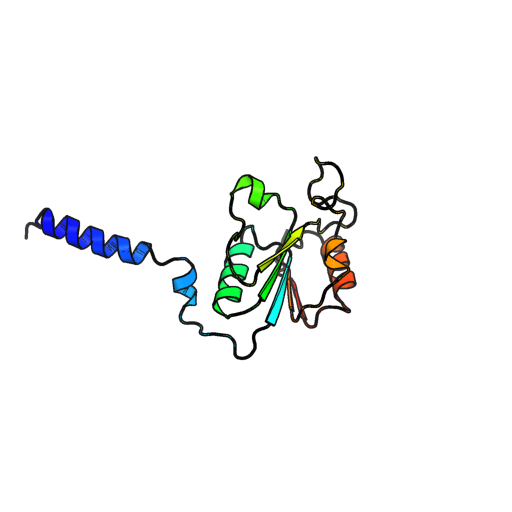OM 877 N N . GLY A 1 118 ? 6.504 -9.803 4.886 1.00 96.75 118 GLY A N 1
ATOM 878 C CA . GLY A 1 118 ? 5.356 -9.252 5.606 1.00 96.75 118 GLY A CA 1
ATOM 879 C C . GLY A 1 118 ? 4.059 -10.032 5.391 1.00 96.75 118 GLY A C 1
ATOM 880 O O . GLY A 1 118 ? 3.954 -10.908 4.528 1.00 96.75 118 GLY A O 1
ATOM 881 N N . GLU A 1 119 ? 3.080 -9.723 6.238 1.00 97.94 119 GLU A N 1
ATOM 882 C CA . GLU A 1 119 ? 1.754 -10.335 6.253 1.00 97.94 119 GLU A CA 1
ATOM 883 C C . GLU A 1 119 ? 0.711 -9.303 6.671 1.00 97.94 119 GLU A C 1
ATOM 885 O O . GLU A 1 119 ? 0.913 -8.547 7.626 1.00 97.94 119 GLU A O 1
ATOM 890 N N . TRP A 1 120 ? -0.448 -9.328 6.020 1.00 98.56 120 TRP A N 1
ATOM 891 C CA . TRP A 1 120 ? -1.519 -8.364 6.261 1.00 98.56 120 TRP A CA 1
ATOM 892 C C . TRP A 1 120 ? -2.864 -9.069 6.403 1.00 98.56 120 TRP A C 1
ATOM 894 O O . TRP A 1 120 ? -3.108 -10.135 5.842 1.00 98.56 120 TRP A O 1
ATOM 904 N N . ASP A 1 121 ? -3.769 -8.475 7.174 1.00 98.56 121 ASP A N 1
ATOM 905 C CA . ASP A 1 121 ? -5.143 -8.967 7.247 1.00 98.56 121 ASP A CA 1
ATOM 906 C C . ASP A 1 121 ? -5.900 -8.646 5.953 1.00 98.56 121 ASP A C 1
ATOM 908 O O . ASP A 1 121 ? -6.684 -9.467 5.481 1.00 98.56 121 ASP A O 1
ATOM 912 N N . ALA A 1 122 ? -5.645 -7.477 5.363 1.00 98.31 122 ALA A N 1
ATOM 913 C CA . ALA A 1 122 ? -6.305 -7.037 4.145 1.00 98.31 122 ALA A CA 1
ATOM 914 C C . ALA A 1 122 ? -5.391 -6.187 3.256 1.00 98.31 122 ALA A C 1
ATOM 916 O O . ALA A 1 122 ? -4.464 -5.531 3.733 1.00 98.31 122 ALA A O 1
ATOM 917 N N . VAL A 1 123 ? -5.711 -6.168 1.964 1.00 98.31 123 VAL A N 1
ATOM 918 C CA . VAL A 1 123 ? -5.167 -5.239 0.973 1.00 98.31 123 VAL A CA 1
ATOM 919 C C . VAL A 1 123 ? -6.277 -4.345 0.446 1.00 98.31 123 VAL A C 1
ATOM 921 O O . VAL A 1 123 ? -7.337 -4.847 0.072 1.00 98.31 123 VAL A O 1
ATOM 924 N N . ILE A 1 124 ? -6.003 -3.045 0.348 1.00 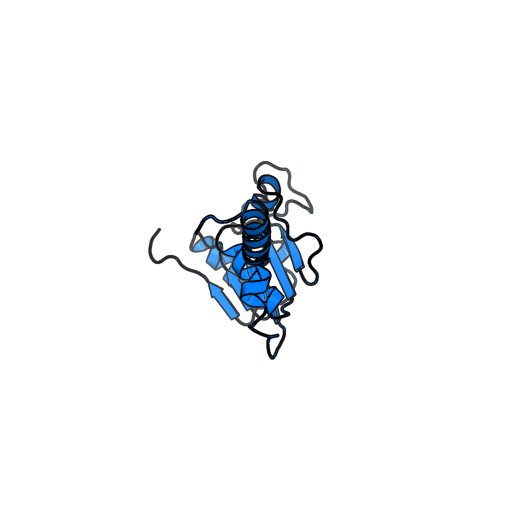97.81 124 ILE A N 1
ATOM 925 C CA . ILE A 1 124 ? -6.813 -2.089 -0.411 1.00 97.81 124 ILE A CA 1
ATOM 926 C C . ILE A 1 124 ? -6.001 -1.657 -1.634 1.00 97.81 124 ILE A C 1
ATOM 928 O O . ILE A 1 124 ? -5.003 -0.942 -1.518 1.00 97.81 124 ILE A O 1
ATOM 932 N N . ASP A 1 125 ? -6.415 -2.106 -2.816 1.00 95.81 125 ASP A N 1
ATOM 933 C CA . ASP A 1 125 ? -5.761 -1.783 -4.081 1.00 95.81 125 ASP A CA 1
ATOM 934 C C . ASP A 1 125 ? -6.486 -0.645 -4.797 1.00 95.81 125 ASP A C 1
ATOM 936 O O . ASP A 1 125 ? -7.527 -0.840 -5.428 1.00 95.81 125 ASP A O 1
ATOM 940 N N . THR A 1 126 ? -5.900 0.548 -4.683 1.00 92.12 126 THR A N 1
ATOM 941 C CA . THR A 1 126 ? -6.392 1.797 -5.288 1.00 92.12 126 THR A CA 1
ATOM 942 C C . THR A 1 126 ? -5.634 2.180 -6.564 1.00 92.12 126 THR A C 1
ATOM 944 O O . THR A 1 126 ? -5.873 3.246 -7.125 1.00 92.12 126 THR A O 1
ATOM 947 N N . SER A 1 127 ? -4.684 1.351 -7.019 1.00 89.44 127 SER A N 1
ATOM 948 C CA . SER A 1 127 ? -3.707 1.724 -8.057 1.00 89.44 127 SER A CA 1
ATOM 949 C C . SER A 1 127 ? -3.524 0.670 -9.161 1.00 89.44 127 SER A C 1
ATOM 951 O O . SER A 1 127 ? -2.500 0.637 -9.851 1.00 89.44 127 SER A O 1
ATOM 953 N N . GLY A 1 128 ? -4.519 -0.195 -9.364 1.00 88.75 128 GLY A N 1
ATOM 954 C CA . GLY A 1 128 ? -4.512 -1.226 -10.402 1.00 88.75 128 GLY A CA 1
ATOM 955 C C . GLY A 1 128 ? -4.978 -0.736 -11.777 1.00 88.75 128 GLY A C 1
ATOM 956 O O . GLY A 1 128 ? -6.131 -0.922 -12.144 1.00 88.75 128 GLY A O 1
ATOM 957 N N . TYR A 1 129 ? -4.063 -0.170 -12.568 1.00 87.12 129 TYR A N 1
ATOM 958 C CA . TYR A 1 129 ? -4.343 0.340 -13.925 1.00 87.12 129 TYR A CA 1
ATOM 959 C C . TYR A 1 129 ? -4.370 -0.721 -15.031 1.00 87.12 129 TYR A C 1
ATOM 961 O O . TYR A 1 129 ? -4.976 -0.507 -16.075 1.00 87.12 129 TYR A O 1
ATOM 969 N N . TRP A 1 130 ? -3.683 -1.851 -14.843 1.00 90.56 130 TRP A N 1
ATOM 970 C CA . TRP A 1 130 ? -3.594 -2.895 -15.863 1.00 90.56 130 TRP A CA 1
ATOM 971 C C . TRP A 1 130 ? -3.822 -4.284 -15.263 1.00 90.56 130 TRP A C 1
ATOM 973 O O . TRP A 1 130 ? -3.253 -4.588 -14.210 1.00 90.56 130 TRP A O 1
ATOM 983 N N . PRO A 1 131 ? -4.531 -5.195 -15.953 1.00 92.06 131 PRO A N 1
ATOM 984 C CA . PRO A 1 131 ? -4.769 -6.541 -15.431 1.00 92.06 131 PRO A CA 1
ATOM 985 C C . PRO A 1 131 ? -3.480 -7.286 -15.056 1.00 92.06 131 PRO A C 1
ATOM 987 O O . PRO A 1 131 ? -3.418 -7.943 -14.019 1.00 92.06 131 PRO A O 1
ATOM 990 N N . ARG A 1 132 ? -2.409 -7.129 -15.851 1.00 94.25 132 ARG A N 1
ATOM 991 C CA . ARG A 1 132 ? -1.115 -7.780 -15.577 1.00 94.25 132 ARG A CA 1
ATOM 992 C C . ARG A 1 132 ? -0.490 -7.339 -14.247 1.00 94.25 132 ARG A C 1
ATOM 994 O O . ARG A 1 132 ? 0.070 -8.182 -13.554 1.00 94.25 132 ARG A O 1
ATOM 1001 N N . ILE A 1 133 ? -0.593 -6.052 -13.887 1.00 94.50 133 ILE A N 1
ATOM 1002 C CA . ILE A 1 133 ? 0.035 -5.515 -12.667 1.00 94.50 133 ILE A CA 1
ATOM 1003 C C . ILE A 1 133 ? -0.773 -5.900 -11.427 1.00 94.50 133 ILE A C 1
ATOM 1005 O O . ILE A 1 133 ? -0.196 -6.288 -10.415 1.00 94.50 133 ILE A O 1
ATOM 1009 N N . VAL A 1 134 ? -2.107 -5.905 -11.539 1.00 95.19 134 VAL A N 1
ATOM 1010 C CA . VAL A 1 134 ? -2.997 -6.412 -10.484 1.00 95.19 134 VAL A CA 1
ATOM 1011 C C . VAL A 1 134 ? -2.744 -7.902 -10.265 1.00 95.19 134 VAL A C 1
ATOM 1013 O O . VAL A 1 134 ? -2.560 -8.345 -9.135 1.00 95.19 134 VAL A O 1
ATOM 1016 N N . GLY A 1 135 ? -2.646 -8.677 -11.349 1.00 96.50 135 GLY A N 1
ATOM 1017 C CA . GLY A 1 135 ? -2.333 -10.101 -11.282 1.00 96.50 135 GLY A CA 1
ATOM 1018 C C . GLY A 1 135 ? -0.964 -10.391 -10.662 1.00 96.50 135 GLY A C 1
ATOM 1019 O O . GLY A 1 135 ? -0.838 -11.357 -9.914 1.00 96.50 135 GLY A O 1
ATOM 1020 N N . ALA A 1 136 ? 0.053 -9.567 -10.938 1.00 97.56 136 ALA A N 1
ATOM 1021 C CA . ALA A 1 136 ? 1.387 -9.731 -10.361 1.00 97.56 136 ALA A CA 1
ATOM 1022 C C . ALA A 1 136 ? 1.359 -9.620 -8.833 1.00 97.56 136 ALA A C 1
ATOM 1024 O O . ALA A 1 136 ? 1.832 -10.520 -8.141 1.00 97.56 136 ALA A O 1
ATOM 1025 N N . SER A 1 137 ? 0.735 -8.573 -8.297 1.00 97.19 137 SER A N 1
ATOM 1026 C CA . SER A 1 137 ? 0.653 -8.423 -6.848 1.00 97.19 137 SER A CA 1
ATOM 1027 C C . SER A 1 137 ? -0.325 -9.369 -6.185 1.00 97.19 137 SER A C 1
ATOM 1029 O O . SER A 1 137 ? -0.049 -9.818 -5.084 1.00 97.19 137 SER A O 1
ATOM 1031 N N . ALA A 1 138 ? -1.460 -9.673 -6.822 1.00 97.44 138 ALA A N 1
ATOM 1032 C CA . ALA A 1 138 ? -2.417 -10.624 -6.273 1.00 97.44 138 ALA A CA 1
ATOM 1033 C C . ALA A 1 138 ? -1.757 -11.999 -6.100 1.00 97.44 138 ALA A C 1
ATOM 1035 O O . ALA A 1 138 ? -1.914 -12.617 -5.055 1.00 97.44 138 ALA A O 1
ATOM 1036 N N . ARG A 1 139 ? -0.945 -12.439 -7.076 1.00 98.06 139 ARG A N 1
ATOM 1037 C CA . ARG A 1 139 ? -0.145 -13.668 -6.959 1.00 98.06 139 ARG A CA 1
ATOM 1038 C C . ARG A 1 139 ? 0.909 -13.580 -5.857 1.00 98.06 139 ARG A C 1
ATOM 1040 O O . ARG A 1 139 ? 1.005 -14.508 -5.064 1.00 98.06 139 ARG A O 1
ATOM 1047 N N . LEU A 1 140 ? 1.666 -12.482 -5.795 1.00 98.19 140 LEU A N 1
ATOM 1048 C CA . LEU A 1 140 ? 2.691 -12.288 -4.762 1.00 98.19 140 LEU A CA 1
ATOM 1049 C C . LEU A 1 140 ? 2.097 -12.295 -3.344 1.00 98.19 140 LEU A C 1
ATOM 1051 O O . LEU A 1 140 ? 2.684 -12.857 -2.425 1.00 98.19 140 LEU A O 1
ATOM 1055 N N . LEU A 1 141 ? 0.932 -11.668 -3.172 1.00 98.25 141 LEU A N 1
ATOM 1056 C CA . LEU A 1 141 ? 0.287 -11.460 -1.876 1.00 98.25 141 LEU A CA 1
ATOM 1057 C C . LEU A 1 141 ? -0.667 -12.594 -1.482 1.00 98.25 141 LEU A C 1
ATOM 1059 O O . LEU A 1 141 ? -1.061 -12.657 -0.320 1.00 98.25 141 LEU A O 1
ATOM 1063 N N . ALA A 1 142 ? -1.007 -13.508 -2.397 1.00 98.19 142 ALA A N 1
ATOM 1064 C CA . ALA A 1 142 ? -1.899 -14.639 -2.135 1.00 98.19 142 ALA A CA 1
ATOM 1065 C C . ALA A 1 142 ? -1.532 -15.466 -0.882 1.00 98.19 142 ALA A C 1
ATOM 1067 O O . ALA A 1 142 ? -2.442 -15.781 -0.120 1.00 98.19 142 ALA A O 1
ATOM 1068 N N . PRO A 1 143 ? -0.251 -15.791 -0.599 1.00 98.00 143 PRO A N 1
ATOM 1069 C CA . PRO A 1 143 ? 0.098 -16.521 0.620 1.00 98.00 143 PRO A CA 1
ATOM 1070 C C . PRO A 1 143 ? 0.234 -15.627 1.866 1.00 98.00 143 PRO A C 1
ATOM 1072 O O . PRO A 1 143 ? 0.508 -16.142 2.944 1.00 98.00 143 PRO A O 1
ATOM 1075 N N . ARG A 1 144 ? 0.087 -14.300 1.739 1.00 97.69 144 ARG A N 1
ATOM 1076 C CA . ARG A 1 144 ? 0.443 -13.306 2.776 1.00 97.69 144 ARG A CA 1
ATOM 1077 C C . ARG A 1 144 ? -0.736 -12.483 3.280 1.00 97.69 144 ARG A C 1
ATOM 1079 O O . ARG A 1 144 ? -0.592 -11.731 4.245 1.00 97.69 144 ARG A O 1
ATOM 1086 N N . VAL A 1 145 ? -1.877 -12.562 2.598 1.00 98.19 145 VAL A N 1
ATOM 1087 C CA . VAL A 1 145 ? -3.025 -11.684 2.825 1.00 98.19 145 VAL A CA 1
ATOM 1088 C C . VAL A 1 145 ? -4.312 -12.491 2.859 1.00 98.19 145 VAL A C 1
ATOM 1090 O O . VAL A 1 145 ? -4.560 -13.315 1.984 1.00 98.19 145 VAL A O 1
ATOM 1093 N N . LYS A 1 146 ? -5.162 -12.225 3.856 1.00 97.44 146 LYS A N 1
ATOM 1094 C CA . LYS A 1 146 ? -6.440 -12.940 4.019 1.00 97.44 146 LYS A CA 1
ATOM 1095 C C . LYS A 1 146 ? -7.524 -12.430 3.067 1.00 97.44 146 LYS A C 1
ATOM 1097 O O . LYS A 1 146 ? -8.375 -13.205 2.645 1.00 97.44 146 LYS A O 1
ATOM 1102 N N . GLN A 1 147 ? -7.505 -11.138 2.733 1.00 97.69 147 GLN A N 1
ATOM 1103 C CA . GLN A 1 147 ? -8.486 -10.515 1.846 1.00 97.69 147 GLN A CA 1
ATOM 1104 C C . GLN A 1 147 ? -7.850 -9.467 0.925 1.00 97.69 147 GLN A C 1
ATOM 1106 O O . GLN A 1 147 ? -7.165 -8.558 1.386 1.00 97.69 147 GLN A O 1
ATOM 1111 N N . TYR A 1 148 ? -8.125 -9.549 -0.377 1.00 97.50 148 TYR A N 1
ATOM 1112 C CA . TYR A 1 148 ? -7.668 -8.571 -1.367 1.00 97.50 148 TYR A CA 1
ATOM 1113 C C . TYR A 1 148 ? -8.863 -7.794 -1.925 1.00 97.50 148 TYR A C 1
ATOM 1115 O O . TYR A 1 148 ? -9.713 -8.372 -2.600 1.00 97.50 148 TYR A O 1
ATOM 1123 N N . LEU A 1 149 ? -8.936 -6.490 -1.653 1.00 96.56 149 LEU A N 1
ATOM 1124 C CA 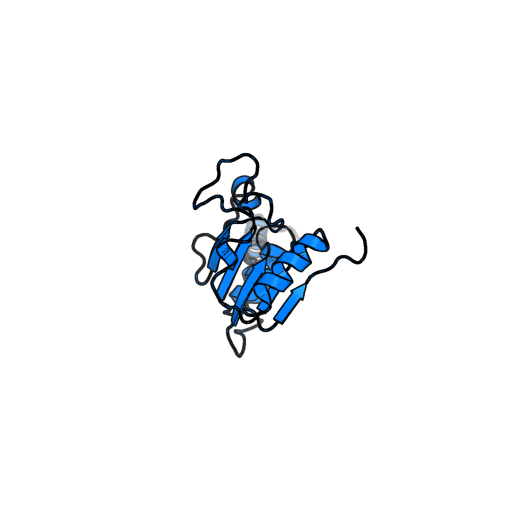. LEU A 1 149 ? -9.980 -5.610 -2.167 1.00 96.56 149 LEU A CA 1
ATOM 1125 C C . LEU A 1 149 ? -9.404 -4.784 -3.314 1.00 96.56 149 LEU A C 1
ATOM 1127 O O . LEU A 1 149 ? -8.605 -3.877 -3.094 1.00 96.56 149 LEU A O 1
ATOM 1131 N N . PHE A 1 150 ? -9.815 -5.098 -4.540 1.00 94.50 150 PHE A N 1
ATOM 1132 C CA . PHE A 1 150 ? -9.453 -4.322 -5.720 1.00 94.50 150 PHE A CA 1
ATOM 1133 C C . PHE A 1 150 ? -10.544 -3.308 -6.059 1.00 94.50 150 PHE A C 1
ATOM 1135 O O . PHE A 1 150 ? -11.691 -3.690 -6.293 1.00 94.50 150 PHE A O 1
ATOM 1142 N N . ILE A 1 151 ? -10.185 -2.023 -6.107 1.00 92.00 151 ILE A N 1
ATOM 1143 C CA . ILE A 1 151 ? -11.083 -0.965 -6.572 1.00 92.00 151 ILE A CA 1
ATOM 1144 C C . ILE A 1 151 ? -10.954 -0.867 -8.093 1.00 92.00 151 ILE A C 1
ATOM 1146 O O . ILE A 1 151 ? -10.018 -0.274 -8.625 1.00 92.00 151 ILE A O 1
ATOM 1150 N N . SER A 1 152 ? -11.907 -1.482 -8.789 1.00 87.19 152 SER A N 1
ATOM 1151 C CA . SER A 1 152 ? -12.011 -1.453 -10.248 1.00 87.19 152 SER A CA 1
ATOM 1152 C C . SER A 1 152 ? -12.789 -0.221 -10.715 1.00 87.19 152 SER A C 1
ATOM 1154 O O . SER A 1 152 ? -13.725 0.224 -10.051 1.00 87.19 152 SER A O 1
ATOM 1156 N N . THR A 1 153 ? -12.436 0.311 -11.884 1.00 79.94 153 THR A N 1
ATOM 1157 C CA . THR A 1 153 ? -13.312 1.215 -12.636 1.00 79.94 153 THR A CA 1
ATOM 1158 C C . THR A 1 153 ? -14.146 0.395 -13.623 1.00 79.94 153 THR A C 1
ATOM 1160 O O . THR A 1 153 ? -13.673 -0.593 -14.181 1.00 79.94 153 THR A O 1
ATOM 1163 N N . VAL A 1 154 ? -15.398 0.797 -13.851 1.00 68.50 154 VAL A N 1
ATOM 1164 C CA . VAL A 1 154 ? -16.304 0.115 -14.799 1.00 68.50 154 VAL A CA 1
ATOM 1165 C C . VAL A 1 154 ? -15.917 0.398 -16.265 1.00 68.50 154 VAL A C 1
ATOM 1167 O O . VAL A 1 154 ? -16.334 -0.318 -17.171 1.00 68.50 154 VAL A O 1
ATOM 1170 N N . SER A 1 155 ? -15.094 1.418 -16.530 1.00 50.59 155 SER A N 1
ATOM 1171 C CA . SER A 1 155 ? -14.557 1.736 -17.862 1.00 50.59 155 SER A CA 1
ATOM 1172 C C . SER A 1 155 ? -13.190 2.423 -17.747 1.00 50.59 155 SER A C 1
ATOM 1174 O O . SER A 1 155 ? -12.978 3.220 -16.828 1.00 50.59 155 SER A O 1
ATOM 1176 N N . VAL A 1 156 ? -12.278 2.088 -18.664 1.00 54.72 156 VAL A N 1
ATOM 1177 C CA . VAL A 1 156 ? -11.005 2.774 -18.957 1.00 54.72 156 VAL A CA 1
ATOM 1178 C C . VAL A 1 156 ? -10.934 3.069 -20.445 1.00 54.72 156 VAL A C 1
ATOM 1180 O O . VAL A 1 156 ? -11.476 2.245 -21.217 1.00 54.72 156 VAL A O 1
#

Secondary structure (DSSP, 8-state):
----HHHHHHHHHHHHHHHT--GGGGTGGG---SS--EEEEE--SSTTHHHHHHHHHTTT-EEEEEE-SHHHHHH----TT-TTEEEEE--SSTTSBSSTTS--BTTB-BTTGGGSS--EEEEEE----SHHHHHHHHHHHTTTEEEEEE---S--

Sequence (156 aa):
MSQTRREFLTVSAAGAAVVALSPYAAYAGLGCAARPMRILILGGTGFLGPHCVEACLARGHTLTLFNRGRTEKVTGHTFEGEDGIERRYGNRDPEKLALENEDAGPDNPKGLAQLEEGEWDAVIDTSGYWPRIVGASARLLAPRVKQYLFISTVSV